Protein AF-A0A1Y3N1M4-F1 (afdb_monomer_lite)

pLDDT: mean 78.58, std 15.36, range [39.88, 92.56]

Secondary structure (DSSP, 8-state):
-B--BS-SS-EEETTEESS-TT-BPPPB---TT--EEES------SS-----

Structure (mmCIF, N/CA/C/O backbone):
data_AF-A0A1Y3N1M4-F1
#
_entry.id   AF-A0A1Y3N1M4-F1
#
loop_
_atom_site.group_PDB
_atom_site.id
_atom_site.type_symbol
_atom_site.label_atom_id
_atom_site.label_alt_id
_atom_site.label_comp_id
_atom_site.label_asym_id
_atom_site.label_entity_id
_atom_site.label_seq_id
_atom_site.pdbx_PDB_ins_code
_atom_site.Cartn_x
_atom_site.Cartn_y
_atom_site.Cartn_z
_atom_site.occupancy
_atom_site.B_iso_or_equiv
_atom_site.auth_seq_id
_atom_site.auth_comp_id
_atom_site.auth_asym_id
_atom_site.auth_atom_id
_atom_site.pdbx_PDB_model_num
ATOM 1 N N . TYR A 1 1 ? -5.920 -1.222 10.551 1.00 84.62 1 TYR A N 1
ATOM 2 C CA . TYR A 1 1 ? -5.198 -0.304 9.651 1.00 84.62 1 TYR A CA 1
ATOM 3 C C . TYR A 1 1 ? -4.246 -1.096 8.767 1.00 84.62 1 TYR A C 1
ATOM 5 O O . TYR A 1 1 ? -3.729 -2.106 9.230 1.00 84.62 1 TYR A O 1
ATOM 13 N N . ILE A 1 2 ? -4.007 -0.650 7.534 1.00 87.00 2 ILE A N 1
ATOM 14 C CA . ILE A 1 2 ? -3.036 -1.209 6.583 1.00 87.00 2 ILE A CA 1
ATOM 15 C C . ILE A 1 2 ? -2.166 -0.088 6.007 1.00 87.00 2 ILE A C 1
ATOM 17 O O . ILE A 1 2 ? -2.638 1.032 5.819 1.00 87.00 2 ILE A O 1
ATOM 21 N N . LYS A 1 3 ? -0.896 -0.386 5.737 1.00 89.25 3 LYS A N 1
ATOM 22 C CA . LYS A 1 3 ? 0.040 0.498 5.041 1.00 89.25 3 LYS A CA 1
ATOM 23 C C . LYS A 1 3 ? 0.846 -0.339 4.050 1.00 89.25 3 LYS A C 1
ATOM 25 O O . LYS A 1 3 ? 1.353 -1.394 4.418 1.00 89.25 3 LYS A O 1
ATOM 30 N N . ASP A 1 4 ? 0.968 0.140 2.821 1.00 86.19 4 ASP A N 1
ATOM 31 C CA . ASP A 1 4 ? 1.927 -0.365 1.844 1.00 86.19 4 ASP A CA 1
ATOM 32 C C . ASP A 1 4 ? 3.309 0.243 2.122 1.00 86.19 4 ASP A C 1
ATOM 34 O O . ASP A 1 4 ? 3.430 1.455 2.308 1.00 86.19 4 ASP A O 1
ATOM 38 N N . THR A 1 5 ? 4.355 -0.579 2.168 1.00 88.94 5 THR A N 1
ATOM 39 C CA . THR A 1 5 ? 5.728 -0.153 2.497 1.00 88.94 5 THR A CA 1
ATOM 40 C C . THR A 1 5 ? 6.607 0.017 1.255 1.00 88.94 5 THR A C 1
ATOM 42 O O . THR A 1 5 ? 7.806 -0.242 1.311 1.00 88.94 5 THR A O 1
ATOM 45 N N . GLY A 1 6 ? 6.026 0.411 0.118 1.00 83.56 6 GLY A N 1
ATOM 46 C CA . GLY A 1 6 ? 6.757 0.573 -1.138 1.00 83.56 6 GLY A CA 1
ATOM 47 C C . GLY A 1 6 ? 6.812 -0.708 -1.958 1.00 83.56 6 GLY A C 1
ATOM 48 O O . GLY A 1 6 ? 7.854 -1.046 -2.515 1.00 83.56 6 GLY A O 1
ATOM 49 N N . SER A 1 7 ? 5.699 -1.438 -2.038 1.00 80.50 7 SER A N 1
ATOM 50 C CA . SER A 1 7 ? 5.657 -2.666 -2.826 1.00 80.50 7 SER A CA 1
ATOM 51 C C . SER A 1 7 ? 5.815 -2.377 -4.328 1.00 80.50 7 SER A C 1
ATOM 53 O O . SER A 1 7 ? 5.219 -1.450 -4.893 1.00 80.50 7 SER A O 1
ATOM 55 N N . SER A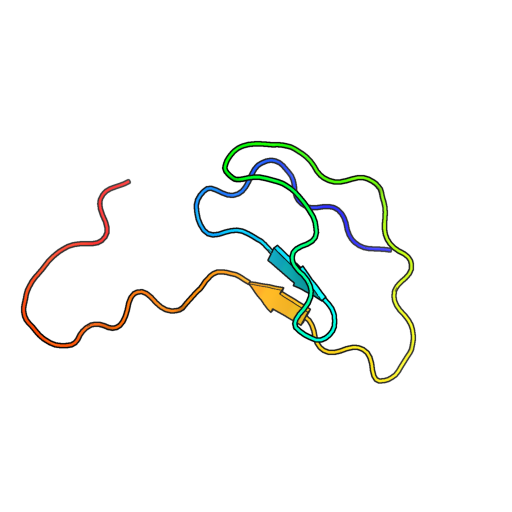 1 8 ? 6.615 -3.204 -5.003 1.00 81.00 8 SER A N 1
ATOM 56 C CA . SER A 1 8 ? 6.820 -3.123 -6.455 1.00 81.00 8 SER A CA 1
ATOM 57 C C . SER A 1 8 ? 5.545 -3.480 -7.223 1.00 81.00 8 SER A C 1
ATOM 59 O O . SER A 1 8 ? 5.211 -2.835 -8.210 1.00 81.00 8 SER A O 1
ATOM 61 N N . SER A 1 9 ? 4.776 -4.460 -6.750 1.00 80.62 9 SER A N 1
ATOM 62 C CA . SER A 1 9 ? 3.533 -4.886 -7.414 1.00 80.62 9 SER A CA 1
ATOM 63 C C . SER A 1 9 ? 2.294 -4.103 -6.955 1.00 80.62 9 SER A C 1
ATOM 65 O O . SER A 1 9 ? 1.242 -4.196 -7.581 1.00 80.62 9 SER A O 1
ATOM 67 N N . GLY A 1 10 ? 2.406 -3.288 -5.901 1.00 86.50 10 GLY A N 1
ATOM 68 C CA . GLY A 1 10 ? 1.304 -2.512 -5.337 1.00 86.50 10 GLY A CA 1
ATOM 69 C C . GLY A 1 10 ? 0.364 -3.307 -4.427 1.00 86.50 10 GLY A C 1
ATOM 70 O O . GLY A 1 10 ? 0.136 -4.503 -4.604 1.00 86.50 10 GLY A 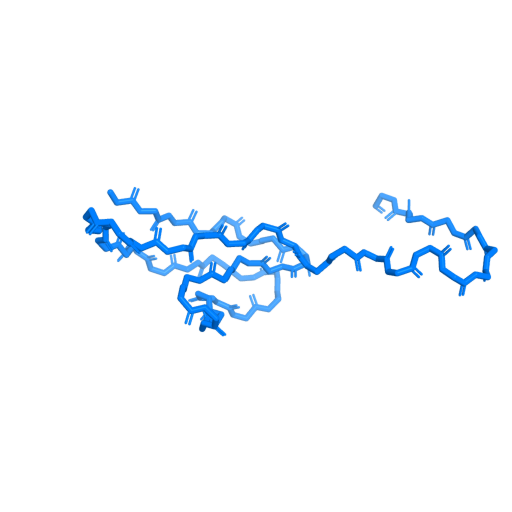O 1
ATOM 71 N N . THR A 1 11 ? -0.244 -2.591 -3.484 1.00 88.56 11 THR A N 1
ATOM 72 C CA . THR A 1 11 ? -1.354 -3.083 -2.658 1.00 88.56 11 THR A CA 1
ATOM 73 C C . THR A 1 11 ? -2.651 -2.395 -3.061 1.00 88.56 11 THR A C 1
ATOM 75 O O . THR A 1 11 ? -2.678 -1.181 -3.289 1.00 88.56 11 THR A O 1
ATOM 78 N N . PHE A 1 12 ? -3.742 -3.157 -3.120 1.00 89.62 12 PHE A N 1
ATOM 79 C CA . PHE A 1 12 ? -5.066 -2.669 -3.482 1.00 89.62 12 PHE A CA 1
ATOM 80 C C . PHE A 1 12 ? -6.068 -2.958 -2.364 1.00 89.62 12 PHE A C 1
ATOM 82 O O . PHE A 1 12 ? -6.161 -4.079 -1.875 1.00 89.62 12 PHE A O 1
ATOM 89 N N . LEU A 1 13 ? -6.858 -1.957 -1.999 1.00 90.50 13 LEU A N 1
ATOM 90 C CA . LEU A 1 13 ? -7.961 -2.042 -1.050 1.00 90.50 13 LEU A CA 1
ATOM 91 C C . LEU A 1 13 ? -9.257 -1.735 -1.798 1.00 90.50 13 LEU A C 1
ATOM 93 O O . LEU A 1 13 ? -9.382 -0.678 -2.414 1.00 90.50 13 LEU A O 1
ATOM 97 N N . ASN A 1 14 ? -10.205 -2.667 -1.796 1.00 89.88 14 ASN A N 1
ATOM 98 C CA . ASN A 1 14 ? -11.476 -2.571 -2.521 1.00 89.88 14 ASN A CA 1
ATOM 99 C C . ASN A 1 14 ? -11.299 -2.257 -4.019 1.00 89.88 14 ASN A C 1
ATOM 101 O O . ASN A 1 14 ? -12.071 -1.513 -4.618 1.00 89.88 14 ASN A O 1
ATOM 105 N N . GLY A 1 15 ? -10.237 -2.797 -4.629 1.00 86.00 15 GLY A N 1
ATOM 106 C CA . GLY A 1 15 ? -9.882 -2.541 -6.030 1.00 86.00 15 GLY A CA 1
ATOM 107 C C . GLY A 1 15 ? -9.191 -1.196 -6.284 1.00 86.00 15 GLY A C 1
ATOM 108 O O . GLY A 1 15 ? -8.792 -0.927 -7.413 1.00 86.00 15 GLY A O 1
ATOM 109 N N . LYS A 1 16 ? -8.989 -0.366 -5.253 1.00 86.81 16 LYS A N 1
ATOM 110 C CA . LYS A 1 16 ? -8.236 0.887 -5.337 1.00 86.81 16 LYS A CA 1
ATOM 111 C C . LYS A 1 16 ? -6.806 0.689 -4.850 1.00 86.81 16 LYS A C 1
ATOM 113 O O . LYS A 1 16 ? -6.581 0.184 -3.755 1.00 86.81 16 LYS A O 1
ATOM 118 N N . ARG A 1 17 ? -5.832 1.131 -5.642 1.00 86.69 17 ARG A N 1
ATOM 119 C CA . ARG A 1 17 ? -4.413 1.071 -5.273 1.00 86.69 17 ARG A CA 1
ATOM 120 C C . ARG A 1 17 ? -4.099 2.048 -4.132 1.00 86.69 17 ARG A C 1
ATOM 122 O O . ARG A 1 17 ? -4.546 3.194 -4.174 1.00 86.69 17 ARG A O 1
ATOM 129 N N . LEU A 1 18 ? -3.348 1.591 -3.128 1.00 87.31 18 LEU A N 1
ATOM 130 C CA . LEU A 1 18 ? -3.048 2.365 -1.916 1.00 87.31 18 LEU A CA 1
ATOM 131 C C . LEU A 1 18 ? -1.958 3.429 -2.124 1.00 87.31 18 LEU A C 1
ATOM 133 O O . LEU A 1 18 ? -2.041 4.508 -1.541 1.00 87.31 18 LEU A O 1
ATOM 137 N N . SER A 1 19 ? -0.954 3.148 -2.953 1.00 87.12 19 SER A N 1
ATOM 138 C CA . SER A 1 19 ? 0.172 4.048 -3.251 1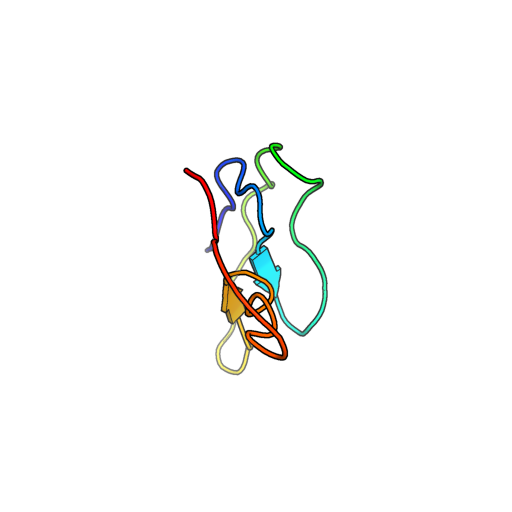.00 87.12 19 SER A CA 1
ATOM 139 C C . SER A 1 19 ? 0.734 3.811 -4.651 1.00 87.12 19 SER A C 1
ATOM 141 O O . SER A 1 19 ? 0.473 2.755 -5.223 1.00 87.12 19 SER A O 1
ATOM 143 N N . PRO A 1 20 ? 1.503 4.755 -5.231 1.00 83.31 20 PRO A N 1
ATOM 144 C CA . PRO A 1 20 ? 2.355 4.556 -6.413 1.00 83.31 20 PRO A CA 1
ATOM 145 C C . PRO A 1 20 ? 3.366 3.400 -6.259 1.00 83.31 20 PRO A C 1
ATOM 147 O O . PRO A 1 20 ? 3.606 2.909 -5.164 1.00 83.31 20 PRO A O 1
ATOM 150 N N . GLN A 1 21 ? 3.898 2.879 -7.367 1.00 84.19 21 GLN A N 1
ATOM 151 C CA . GLN A 1 21 ? 4.864 1.770 -7.346 1.00 84.19 21 GLN A CA 1
ATOM 152 C C . GLN A 1 21 ? 6.139 2.177 -6.610 1.00 84.19 21 GLN A C 1
ATOM 154 O O . GLN A 1 21 ? 6.658 3.263 -6.850 1.00 84.19 21 GLN A O 1
ATOM 159 N N . GLY A 1 22 ? 6.621 1.315 -5.709 1.00 81.19 22 GLY A N 1
ATOM 160 C CA . GLY A 1 22 ? 7.833 1.589 -4.934 1.00 81.19 22 GLY A CA 1
ATOM 161 C C . GLY A 1 22 ? 7.695 2.743 -3.937 1.00 81.19 22 GLY A C 1
ATOM 162 O O . GLY A 1 22 ? 8.702 3.214 -3.415 1.00 81.19 22 GLY A O 1
ATOM 163 N N . GLN A 1 23 ? 6.472 3.216 -3.669 1.00 85.38 23 GLN A N 1
ATOM 164 C CA . GLN A 1 23 ? 6.219 4.293 -2.718 1.00 85.38 23 GLN A CA 1
ATOM 165 C C . GLN A 1 23 ? 5.359 3.810 -1.556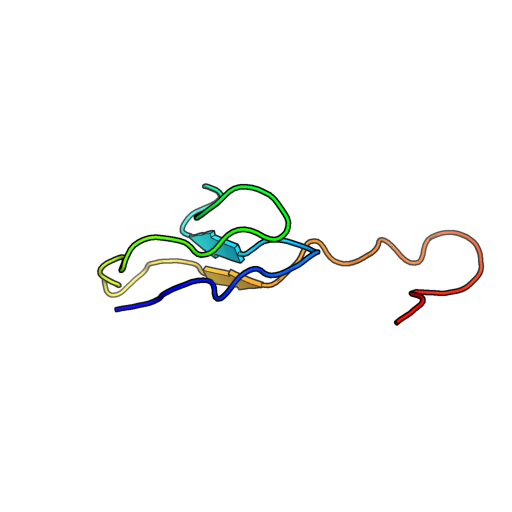 1.00 85.38 23 GLN A C 1
ATOM 167 O O . GLN A 1 23 ? 4.383 3.081 -1.738 1.00 85.38 23 GLN A O 1
ATOM 172 N N . GLU A 1 24 ? 5.713 4.248 -0.352 1.00 89.00 24 GLU A N 1
ATOM 173 C CA . GLU A 1 24 ? 4.919 3.958 0.833 1.00 89.00 24 GLU A CA 1
ATOM 174 C C . GLU A 1 24 ? 3.536 4.615 0.751 1.00 89.00 24 GLU A C 1
ATOM 176 O O . GLU A 1 24 ? 3.404 5.773 0.344 1.00 89.00 24 GLU A O 1
ATOM 181 N N . SER A 1 25 ? 2.499 3.895 1.175 1.00 89.12 25 SER A N 1
ATOM 182 C CA . SER A 1 25 ? 1.170 4.479 1.335 1.00 89.12 25 SER A CA 1
ATOM 183 C C . SER A 1 25 ? 1.019 5.188 2.676 1.00 89.12 25 SER A C 1
ATOM 185 O O . SER A 1 25 ? 1.774 4.978 3.626 1.00 89.12 25 SER A O 1
ATOM 187 N N . THR A 1 26 ? -0.026 6.000 2.789 1.00 89.25 26 THR A N 1
ATOM 188 C CA . THR A 1 26 ? -0.544 6.421 4.094 1.00 89.25 26 THR A CA 1
ATOM 189 C C . THR A 1 26 ? -1.192 5.239 4.820 1.00 89.25 26 THR A C 1
ATOM 191 O O . THR A 1 26 ? -1.475 4.208 4.208 1.00 89.25 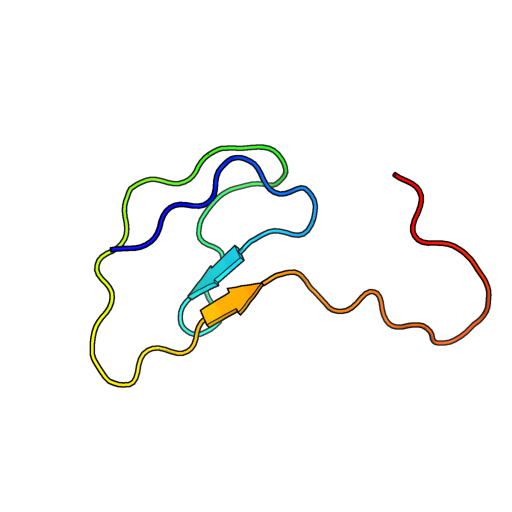26 THR A O 1
ATOM 194 N N . PHE A 1 27 ? -1.440 5.373 6.124 1.00 89.94 27 PHE A N 1
ATOM 195 C CA . PHE A 1 27 ? -2.249 4.400 6.859 1.00 89.94 27 PHE A CA 1
ATOM 196 C C . PHE A 1 27 ? -3.705 4.462 6.385 1.00 89.94 27 PHE A C 1
ATOM 198 O O . PHE A 1 27 ? -4.312 5.531 6.384 1.00 89.94 27 PHE A O 1
ATOM 205 N N . PHE A 1 28 ? -4.262 3.316 6.009 1.00 88.81 28 PHE A N 1
ATOM 206 C CA . PHE A 1 28 ? -5.670 3.151 5.660 1.00 88.81 28 PHE A CA 1
ATOM 207 C C . PHE A 1 28 ? -6.390 2.387 6.768 1.00 88.81 28 PHE A C 1
ATOM 209 O O . PHE A 1 28 ? -5.894 1.366 7.249 1.00 88.81 28 PHE A O 1
ATOM 216 N N . GLU A 1 29 ? -7.557 2.865 7.191 1.00 90.56 29 GLU A N 1
ATOM 217 C CA . GLU A 1 29 ? -8.444 2.089 8.060 1.00 90.56 29 GLU A CA 1
ATOM 218 C C . GLU A 1 29 ? -8.994 0.880 7.312 1.00 90.56 29 GLU A C 1
ATOM 220 O O . GLU A 1 29 ? -9.318 0.967 6.132 1.00 90.56 29 GLU A O 1
ATOM 225 N N . LEU A 1 30 ? -9.060 -0.253 8.012 1.00 89.31 30 LEU A N 1
ATOM 226 C CA . LEU A 1 30 ? -9.681 -1.466 7.497 1.00 89.31 30 LEU A CA 1
ATOM 227 C C . LEU A 1 30 ? -11.001 -1.652 8.216 1.00 89.31 30 LEU A C 1
ATOM 229 O O . LEU A 1 30 ? -11.033 -1.658 9.449 1.00 89.31 30 LEU A O 1
ATOM 233 N N . ASN A 1 31 ? -12.050 -1.839 7.436 1.00 92.56 31 ASN A N 1
ATOM 234 C CA . ASN A 1 31 ? -13.384 -2.128 7.911 1.00 92.56 31 ASN A CA 1
ATOM 235 C C . ASN A 1 31 ? -13.743 -3.578 7.601 1.00 92.56 31 ASN A C 1
ATOM 237 O O . ASN A 1 31 ? -13.206 -4.215 6.691 1.00 92.56 31 ASN A O 1
ATOM 241 N N . ASN A 1 32 ? -14.673 -4.118 8.383 1.00 91.12 32 ASN A N 1
ATOM 242 C CA . ASN A 1 32 ? -15.137 -5.477 8.170 1.00 91.12 32 ASN A CA 1
ATOM 243 C C . ASN A 1 32 ? -15.897 -5.555 6.835 1.00 91.12 32 ASN A C 1
ATOM 245 O O . ASN A 1 32 ? -16.877 -4.838 6.644 1.00 91.12 32 ASN A O 1
ATOM 249 N N . GLY A 1 33 ? -15.438 -6.415 5.924 1.00 92.25 33 GLY A N 1
ATOM 250 C CA . GLY A 1 33 ? -15.953 -6.509 4.553 1.00 92.25 33 GLY A CA 1
ATOM 251 C C . GLY A 1 33 ? -15.052 -5.877 3.487 1.00 92.25 33 GLY A C 1
ATOM 252 O O . GLY A 1 33 ? -15.313 -6.071 2.301 1.00 92.25 33 GLY A O 1
ATOM 253 N N . ASP A 1 34 ? -13.978 -5.187 3.881 1.00 91.38 34 ASP A N 1
ATOM 254 C CA . ASP A 1 34 ? -12.984 -4.694 2.930 1.00 91.38 34 ASP A CA 1
ATOM 255 C C . ASP A 1 34 ? -12.181 -5.846 2.303 1.00 91.38 34 ASP A C 1
ATOM 257 O O . ASP A 1 34 ? -11.753 -6.787 2.977 1.00 91.38 34 ASP A O 1
ATOM 261 N N . VAL A 1 35 ? -11.933 -5.749 0.996 1.00 90.25 35 VAL A N 1
ATOM 262 C CA . VAL A 1 35 ? -11.159 -6.725 0.222 1.00 90.25 35 VAL A CA 1
ATOM 263 C C . VAL A 1 35 ? -9.777 -6.165 -0.070 1.00 90.25 35 VAL A C 1
ATOM 265 O O . VAL A 1 35 ? -9.627 -5.189 -0.806 1.00 90.25 35 VAL A O 1
ATOM 268 N N . ILE A 1 36 ? -8.752 -6.823 0.458 1.00 88.50 36 ILE A N 1
ATOM 269 C CA . ILE A 1 36 ? -7.352 -6.469 0.229 1.00 88.50 36 ILE A CA 1
ATOM 270 C C . ILE A 1 36 ? -6.780 -7.417 -0.824 1.00 88.50 36 ILE A C 1
ATOM 272 O O . ILE A 1 36 ? -6.907 -8.634 -0.703 1.00 88.50 36 ILE A O 1
ATOM 276 N N . LYS A 1 37 ? -6.131 -6.867 -1.849 1.00 87.69 37 LYS A N 1
ATOM 277 C CA . LYS A 1 37 ? -5.347 -7.618 -2.834 1.00 87.69 37 LYS A CA 1
ATOM 278 C C . LYS A 1 37 ? -3.892 -7.171 -2.764 1.00 87.69 37 LYS A C 1
ATOM 280 O O . LYS A 1 37 ? -3.604 -5.974 -2.807 1.00 87.69 37 LYS A O 1
ATOM 285 N N . LEU A 1 38 ? -2.994 -8.141 -2.644 1.00 85.00 38 LEU A N 1
ATOM 286 C CA . LEU A 1 38 ? -1.554 -7.932 -2.537 1.00 85.00 38 LEU A CA 1
ATOM 287 C C . LEU A 1 38 ? -0.910 -8.360 -3.851 1.00 85.00 38 LEU A C 1
ATOM 289 O O . LEU A 1 38 ? -0.943 -9.543 -4.179 1.00 85.00 38 LEU A O 1
ATOM 293 N N . GLY A 1 39 ? -0.345 -7.402 -4.584 1.00 75.31 39 GLY A N 1
ATOM 294 C CA . GLY A 1 39 ? 0.192 -7.631 -5.918 1.00 75.31 39 GLY A CA 1
ATOM 295 C C . GLY A 1 39 ? -0.884 -7.936 -6.963 1.00 75.31 39 GLY A C 1
ATOM 296 O O . GLY A 1 39 ? -1.936 -8.513 -6.684 1.00 75.31 39 GLY A O 1
ATOM 297 N N . GLU A 1 40 ? -0.625 -7.539 -8.204 1.00 69.62 40 GLU A N 1
ATOM 298 C CA . GLU A 1 40 ? -1.218 -8.249 -9.331 1.00 69.62 40 GLU A CA 1
ATOM 299 C C . GLU A 1 40 ? -0.459 -9.563 -9.482 1.00 69.62 40 GLU A C 1
ATOM 301 O O . GLU A 1 40 ? 0.772 -9.572 -9.557 1.00 69.62 40 GLU A O 1
ATOM 306 N N . ASP A 1 41 ? -1.206 -10.668 -9.477 1.00 60.22 41 ASP A N 1
ATOM 307 C CA . ASP A 1 41 ? -0.715 -11.976 -9.890 1.00 60.22 41 ASP A CA 1
ATOM 308 C C . ASP A 1 41 ? -0.010 -11.752 -11.231 1.00 60.22 41 ASP A C 1
ATOM 310 O O . ASP A 1 41 ? -0.648 -11.349 -12.209 1.00 60.22 41 ASP A O 1
ATOM 314 N N . CYS A 1 42 ? 1.321 -11.881 -11.259 1.00 52.72 42 CYS A N 1
ATOM 315 C CA . CYS A 1 42 ? 2.052 -11.920 -12.514 1.00 52.72 42 CYS A CA 1
ATOM 316 C C . CYS A 1 42 ? 1.399 -13.045 -13.301 1.00 52.72 42 CYS A C 1
ATOM 318 O O . CYS A 1 42 ? 1.636 -14.202 -12.975 1.00 52.72 42 CYS A O 1
ATOM 320 N N . GLN A 1 43 ? 0.530 -12.727 -14.267 1.00 52.25 43 GLN A N 1
ATOM 321 C CA . GLN A 1 43 ? -0.164 -13.745 -15.038 1.00 52.25 43 GLN A CA 1
ATOM 322 C C . GLN A 1 43 ? 0.910 -14.615 -15.682 1.00 52.25 43 GLN A C 1
ATOM 324 O O . GLN A 1 43 ? 1.547 -14.219 -16.658 1.00 52.25 43 GLN A O 1
ATOM 329 N N . VAL A 1 44 ? 1.119 -15.806 -15.117 1.00 50.06 44 VAL A N 1
ATOM 330 C CA . VAL A 1 44 ? 2.073 -16.809 -15.595 1.00 50.06 44 VAL A CA 1
ATOM 331 C C . VAL A 1 44 ? 1.478 -17.485 -16.834 1.00 50.06 44 VAL A C 1
ATOM 333 O O . VAL A 1 44 ? 1.378 -18.701 -16.930 1.00 50.06 44 VAL A O 1
ATOM 336 N N . ASN A 1 45 ? 1.037 -16.693 -17.809 1.00 50.78 45 ASN A N 1
ATOM 337 C CA . ASN A 1 45 ? 0.655 -17.169 -19.124 1.00 50.78 45 ASN A CA 1
ATOM 338 C C . ASN A 1 45 ? 1.764 -16.778 -20.097 1.00 50.78 45 ASN A C 1
ATOM 340 O O . ASN A 1 45 ? 1.761 -15.691 -20.667 1.00 50.78 45 ASN A O 1
ATOM 344 N N . LYS A 1 46 ? 2.659 -17.755 -20.302 1.00 49.38 46 LYS A N 1
ATOM 345 C CA . LYS A 1 46 ? 3.793 -17.815 -21.245 1.00 49.38 46 LYS A CA 1
ATOM 346 C C . LYS A 1 46 ? 5.141 -17.328 -20.700 1.00 49.38 46 LYS A C 1
ATOM 348 O O . LYS A 1 46 ? 5.661 -16.304 -21.109 1.00 49.38 46 LYS A O 1
ATOM 353 N N . GLY A 1 47 ? 5.739 -18.202 -19.886 1.00 51.59 47 GLY A N 1
ATOM 354 C CA . GLY A 1 47 ? 7.180 -18.469 -19.893 1.00 51.59 47 GLY A CA 1
ATOM 355 C C . GLY A 1 47 ? 8.080 -17.468 -19.168 1.00 51.59 47 GLY A C 1
ATOM 356 O O . 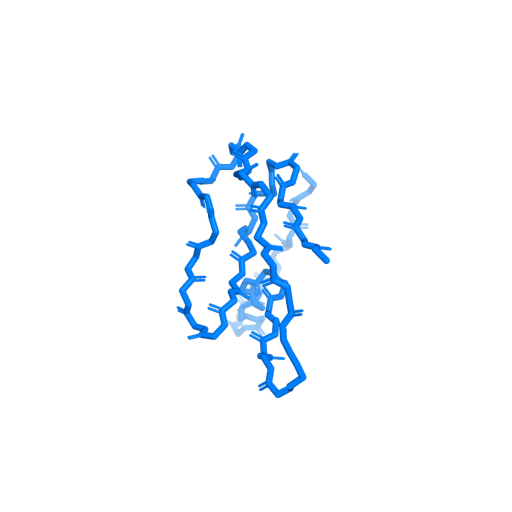GLY A 1 47 ? 8.596 -16.583 -19.824 1.00 51.59 47 GLY A O 1
ATOM 357 N N . ILE A 1 48 ? 8.371 -17.765 -17.886 1.00 56.69 48 ILE A N 1
ATOM 358 C CA . ILE A 1 48 ? 9.573 -17.388 -17.094 1.00 56.69 48 ILE A CA 1
ATOM 359 C C . ILE A 1 48 ? 9.788 -15.849 -16.943 1.00 56.69 48 ILE A C 1
ATOM 361 O O . ILE A 1 48 ? 9.814 -15.131 -17.924 1.00 56.69 48 ILE A O 1
ATOM 365 N N . ILE A 1 49 ? 10.019 -15.171 -15.813 1.00 54.94 49 ILE A N 1
ATOM 366 C CA . ILE A 1 49 ? 10.491 -15.410 -14.438 1.00 54.94 49 ILE A CA 1
ATOM 367 C C . ILE A 1 49 ? 10.102 -14.115 -13.693 1.00 54.94 49 ILE A C 1
ATOM 369 O O . ILE A 1 49 ? 10.412 -13.034 -14.195 1.00 54.94 49 ILE A O 1
ATOM 373 N N . CYS A 1 50 ? 9.497 -14.173 -12.506 1.00 49.53 50 CYS A N 1
ATOM 374 C CA . CYS A 1 50 ? 9.450 -12.992 -11.636 1.00 49.53 50 CYS A CA 1
ATOM 375 C C . CYS A 1 50 ? 10.859 -12.807 -11.047 1.00 49.53 50 CYS A C 1
ATOM 377 O O . CYS A 1 50 ? 11.278 -13.604 -10.209 1.00 49.53 50 CYS A O 1
ATOM 379 N N . HIS A 1 51 ? 11.625 -11.842 -11.562 1.00 53.84 51 HIS A N 1
ATOM 380 C CA . HIS A 1 51 ? 12.955 -11.506 -11.043 1.00 53.84 51 HIS A CA 1
ATOM 381 C C . HIS A 1 51 ? 12.818 -10.697 -9.743 1.00 53.84 51 HIS A C 1
ATOM 383 O O . HIS A 1 51 ? 11.921 -9.858 -9.655 1.00 53.84 51 HIS A O 1
ATOM 389 N N . ASN A 1 52 ? 13.693 -10.993 -8.770 1.00 39.88 52 ASN A N 1
ATOM 390 C CA . ASN A 1 52 ? 13.833 -10.280 -7.489 1.00 39.88 52 ASN A CA 1
ATOM 391 C C . ASN A 1 52 ? 14.011 -8.772 -7.669 1.00 39.88 52 ASN A C 1
ATOM 393 O O . ASN A 1 52 ? 14.831 -8.394 -8.538 1.00 39.88 52 ASN A O 1
#

Sequence (52 aa):
YIKDTGSSSGTFLNGKRLSPQGQESTFFELNNGDVIKLGEDCQVNKGIICHN

Foldseek 3Di:
DDKDPQAQQFKDKQNHTQDPHRDIGDDDDDDPPIDIDDGDPPPPPDDDDPDD

Radius of gyration: 12.62 Å; chains: 1; bounding box: 30×25×31 Å